Protein AF-A0A9E4J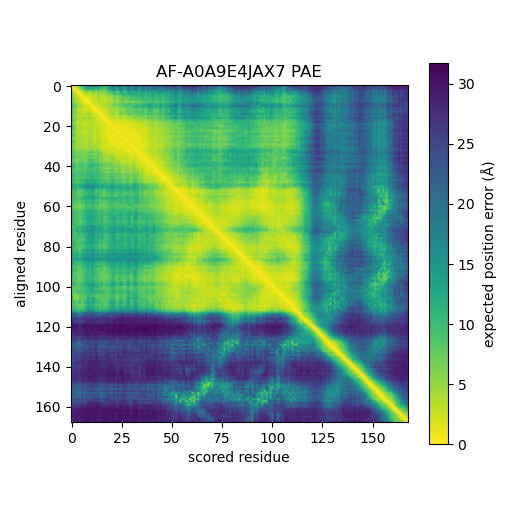AX7-F1 (afdb_monomer)

pLDDT: mean 70.61, std 24.01, range [28.23, 97.38]

Foldseek 3Di:
DPDDPDDVVVDDDPPDPDDDPVRVVVVVVCVVVVVDDDDPVPDDDDDDDDDDDPVPDFPDKDKADWDFDDPDDFWDWDWDKDWDDDPDDFDFPDKDKDKPDPQFFDDWDWDFDQVCVVVVDDDDRTGIITITTTGDDDDDDDDDDDGTDIMIMMMGTHGDDDDDDDDD

Sequence (168 aa):
MPPWFANPEHGKWANDARLSQEEIYTIVAWVEGGAKRGDRSQMPEPPVFTAGWQLGEPDYVIDLPAVTVPAEGLDVFRNPIVRIDLPERRWVRAVEFRPGDREVSHHQGAFMVDLAGLMATGGGDTSSLRAQSAPSTNRGTSMRSGCGPQASHRSSFRKARGAGLSRG

Structure (mmCIF, N/CA/C/O backbone):
data_AF-A0A9E4JAX7-F1
#
_entry.id   AF-A0A9E4JAX7-F1
#
loop_
_atom_site.group_PDB
_atom_site.id
_atom_site.type_symbol
_atom_site.label_atom_id
_atom_site.label_alt_id
_atom_site.label_comp_id
_atom_site.label_asym_id
_atom_site.label_entity_id
_atom_site.label_seq_id
_atom_site.pdbx_PDB_ins_code
_atom_site.Cartn_x
_atom_site.Cartn_y
_atom_site.Cartn_z
_atom_site.occupancy
_atom_site.B_iso_or_equiv
_atom_site.auth_seq_id
_atom_site.auth_comp_id
_atom_site.auth_asym_id
_atom_site.auth_atom_id
_atom_site.pdbx_PDB_model_num
ATOM 1 N N . MET A 1 1 ? -7.183 2.538 11.380 1.00 44.59 1 MET A N 1
ATOM 2 C CA . MET A 1 1 ? -7.284 3.876 10.770 1.00 44.59 1 MET A CA 1
ATOM 3 C C . MET A 1 1 ? -6.261 4.764 11.441 1.00 44.59 1 MET A C 1
ATOM 5 O O . MET A 1 1 ? -6.270 4.794 12.669 1.00 44.59 1 MET A O 1
ATOM 9 N N . PRO A 1 2 ? -5.365 5.420 10.689 1.00 48.38 2 PRO A N 1
ATOM 10 C CA . PRO A 1 2 ? -4.545 6.481 11.253 1.00 48.38 2 PRO A CA 1
ATOM 11 C C . PRO A 1 2 ? -5.468 7.547 11.864 1.00 48.38 2 PRO A C 1
ATOM 13 O O . PRO A 1 2 ? -6.553 7.770 11.316 1.00 48.38 2 PRO A O 1
ATOM 16 N N . PRO A 1 3 ? -5.089 8.183 12.979 1.00 62.81 3 PRO A N 1
ATOM 17 C CA . PRO A 1 3 ? -5.882 9.258 13.558 1.00 62.81 3 PRO A CA 1
ATOM 18 C C . PRO A 1 3 ? -6.088 10.376 12.530 1.00 62.81 3 PRO A C 1
ATOM 20 O O . PRO A 1 3 ? -5.150 10.766 11.833 1.00 62.81 3 PRO A O 1
ATOM 23 N N . TRP A 1 4 ? -7.308 10.898 12.432 1.00 74.75 4 TRP A N 1
ATOM 24 C CA . TRP A 1 4 ? -7.551 12.120 11.675 1.00 74.75 4 TRP A CA 1
ATOM 25 C C . TRP A 1 4 ? -7.001 13.307 12.472 1.00 74.75 4 TRP A C 1
ATOM 27 O O . TRP A 1 4 ? -7.349 13.486 13.634 1.00 74.75 4 TRP A O 1
ATOM 37 N N . PHE A 1 5 ? -6.113 14.098 11.867 1.00 78.12 5 PHE A N 1
ATOM 38 C CA . PHE A 1 5 ? -5.386 15.162 12.574 1.00 78.12 5 PHE A CA 1
ATOM 39 C C . PHE A 1 5 ? -6.185 16.460 12.776 1.00 78.12 5 PHE A C 1
ATOM 41 O O . PHE A 1 5 ? -5.684 17.384 13.413 1.00 78.12 5 PHE A O 1
ATOM 48 N N . ALA A 1 6 ? -7.396 16.576 12.225 1.00 83.88 6 ALA A N 1
ATOM 49 C CA . ALA A 1 6 ? -8.201 17.781 12.397 1.00 83.88 6 ALA A CA 1
ATOM 50 C C . ALA A 1 6 ? -8.822 17.820 13.803 1.00 83.88 6 ALA A C 1
ATOM 52 O O . ALA A 1 6 ? -9.691 17.010 14.128 1.00 83.88 6 ALA A O 1
ATOM 53 N N . ASN A 1 7 ? -8.376 18.766 14.636 1.00 82.56 7 ASN A N 1
ATOM 54 C CA . ASN A 1 7 ? -8.920 18.953 15.981 1.00 82.56 7 ASN A CA 1
ATOM 55 C C . ASN A 1 7 ? -10.174 19.843 15.937 1.00 82.56 7 ASN A C 1
ATOM 57 O O . ASN A 1 7 ? -10.030 21.033 15.664 1.00 82.56 7 ASN A O 1
ATOM 61 N N . PRO A 1 8 ? -11.369 19.347 16.300 1.00 81.62 8 PRO A N 1
ATOM 62 C CA . PRO A 1 8 ? -12.602 20.135 16.296 1.00 81.62 8 PRO A CA 1
ATOM 63 C C . PRO A 1 8 ? -12.625 21.386 17.164 1.00 81.62 8 PRO A C 1
ATOM 65 O O . PRO A 1 8 ? -13.428 22.279 16.905 1.00 81.62 8 PRO A O 1
ATOM 68 N N . GLU A 1 9 ? -11.737 21.494 18.145 1.00 87.00 9 GLU A N 1
ATOM 69 C CA . GLU A 1 9 ? -11.583 22.712 18.942 1.00 87.00 9 GLU A CA 1
ATOM 70 C C . GLU A 1 9 ? -11.022 23.892 18.127 1.00 87.00 9 GLU A C 1
ATOM 72 O O . GLU A 1 9 ? -11.059 25.034 18.581 1.00 87.00 9 GLU A O 1
ATOM 77 N N . HIS A 1 10 ? -10.501 23.641 16.921 1.00 89.12 10 HIS A N 1
ATOM 78 C CA . HIS A 1 10 ? -9.818 24.641 16.096 1.00 89.12 10 HIS A CA 1
ATOM 79 C C . HIS A 1 10 ? -10.514 24.943 14.760 1.00 89.12 10 HIS A C 1
ATOM 81 O O . HIS A 1 10 ? -9.966 25.693 13.952 1.00 89.12 10 HIS A O 1
ATOM 87 N N . GLY A 1 11 ? -11.708 24.396 14.494 1.00 87.12 11 GLY A N 1
ATOM 88 C CA . GLY A 1 11 ? -12.428 24.707 13.258 1.00 87.12 11 GLY A CA 1
ATOM 89 C C . GLY A 1 11 ? -13.549 23.744 12.876 1.00 87.12 11 GLY A C 1
ATOM 90 O O . GLY A 1 11 ? -13.939 22.855 13.628 1.00 87.12 11 GLY A O 1
ATOM 91 N N . LYS A 1 12 ? -14.078 23.950 11.668 1.00 88.06 12 LYS A N 1
ATOM 92 C CA . LYS A 1 12 ? -14.981 23.026 10.974 1.00 88.06 12 LYS A CA 1
ATOM 93 C C . LYS A 1 12 ? -14.406 22.760 9.589 1.00 88.06 12 LYS A C 1
ATOM 95 O O . LYS A 1 12 ? -14.006 23.702 8.907 1.00 88.06 12 LYS A O 1
ATOM 100 N N . TRP A 1 13 ? -14.377 21.499 9.176 1.00 89.31 13 TRP A N 1
ATOM 101 C CA . TRP A 1 13 ? -13.815 21.085 7.890 1.00 89.31 13 TRP A CA 1
ATOM 102 C C . TRP A 1 13 ? -14.928 20.648 6.948 1.00 89.31 13 TRP A C 1
ATOM 104 O O . TRP A 1 13 ? -15.903 20.036 7.371 1.00 89.31 13 TRP A O 1
ATOM 114 N N . ALA A 1 14 ? -14.772 20.945 5.658 1.00 87.38 14 ALA A N 1
ATOM 115 C CA . ALA A 1 14 ? -15.737 20.534 4.638 1.00 87.38 14 ALA A CA 1
ATOM 116 C C . ALA A 1 14 ? -15.816 19.001 4.478 1.00 87.38 14 ALA A C 1
ATOM 118 O O . ALA A 1 14 ? -16.839 18.479 4.053 1.00 87.38 14 ALA A O 1
ATOM 119 N N . ASN A 1 15 ? -14.744 18.286 4.826 1.00 85.44 15 ASN A N 1
ATOM 120 C CA . ASN A 1 15 ? -14.616 16.831 4.766 1.00 85.44 15 ASN A CA 1
ATOM 121 C C . ASN A 1 15 ? -14.462 16.222 6.168 1.00 85.44 15 ASN A C 1
ATOM 123 O O . ASN A 1 15 ? -13.577 15.398 6.399 1.00 85.44 15 ASN A O 1
ATOM 127 N N . ASP A 1 16 ? -15.286 16.681 7.110 1.00 86.38 16 ASP A N 1
ATOM 128 C CA . ASP A 1 16 ? -15.261 16.184 8.479 1.00 86.38 16 ASP A CA 1
ATOM 129 C C . ASP A 1 16 ? -15.609 14.692 8.535 1.00 86.38 16 ASP A C 1
ATOM 131 O O . ASP A 1 16 ? -16.734 14.300 8.242 1.00 86.38 16 ASP A O 1
ATOM 135 N N . ALA A 1 17 ? -14.620 13.859 8.864 1.00 84.81 17 ALA A N 1
ATOM 136 C CA . ALA A 1 17 ? -14.755 12.404 8.869 1.00 84.81 17 ALA A CA 1
ATOM 137 C C . ALA A 1 17 ? -15.131 11.842 10.251 1.00 84.81 17 ALA A C 1
ATOM 139 O O . ALA A 1 17 ? -15.040 10.631 10.468 1.00 84.81 17 ALA A O 1
ATOM 140 N N . ARG A 1 18 ? -15.492 12.701 11.215 1.00 85.12 18 ARG A N 1
ATOM 141 C CA . ARG A 1 18 ? -15.942 12.250 12.537 1.00 85.12 18 ARG A CA 1
ATOM 142 C C . ARG A 1 18 ? -17.329 11.646 12.457 1.00 85.12 18 ARG A C 1
ATOM 144 O O . ARG A 1 18 ? -18.184 12.095 11.705 1.00 85.12 18 ARG A O 1
ATOM 151 N N . LEU A 1 19 ? -17.540 10.675 13.331 1.00 88.50 19 LEU A N 1
ATOM 152 C CA . LEU A 1 19 ? -18.856 10.144 13.627 1.00 88.50 19 LEU A CA 1
ATOM 153 C C . LEU A 1 19 ? -19.533 11.030 14.677 1.00 88.50 19 LEU A C 1
ATOM 155 O O . LEU A 1 19 ? -18.895 11.462 15.642 1.00 88.50 19 LEU A O 1
ATOM 159 N N . SER A 1 20 ? -20.825 11.278 14.494 1.00 90.25 20 SER A N 1
ATOM 160 C CA . SER A 1 20 ? -21.717 11.775 15.540 1.00 90.25 20 SER A CA 1
ATOM 161 C C . SER A 1 20 ? -21.778 10.794 16.713 1.00 90.25 20 SER A C 1
ATOM 163 O O . SER A 1 20 ? -21.421 9.616 16.599 1.00 90.25 20 SER A O 1
ATOM 165 N N . GLN A 1 21 ? -22.243 11.268 17.867 1.00 91.81 21 GLN A N 1
ATOM 166 C CA . GLN A 1 21 ? -22.337 10.421 19.052 1.00 91.81 21 GLN A CA 1
ATOM 167 C C . GLN A 1 21 ? -23.323 9.259 18.835 1.00 91.81 21 GLN A C 1
ATOM 169 O O . GLN A 1 21 ? -23.092 8.146 19.309 1.00 91.81 21 GLN A O 1
ATOM 174 N N . GLU A 1 22 ? -24.381 9.496 18.065 1.00 96.75 22 GLU A N 1
ATOM 175 C CA . GLU A 1 22 ? -25.384 8.515 17.662 1.00 96.75 22 GLU A CA 1
ATOM 176 C C . GLU A 1 22 ? -24.790 7.422 16.760 1.00 96.75 22 GLU A C 1
ATOM 178 O O . GLU A 1 22 ? -25.048 6.231 16.961 1.00 96.75 22 GLU A O 1
ATOM 183 N N . GLU A 1 23 ? -23.948 7.795 15.793 1.00 95.69 23 GLU A N 1
ATOM 184 C CA . GLU A 1 23 ? -23.237 6.839 14.935 1.00 95.69 23 GLU A CA 1
ATOM 185 C C . GLU A 1 23 ? -22.234 6.004 15.738 1.00 95.69 23 GLU A C 1
ATOM 187 O O . GLU A 1 23 ? -22.157 4.787 15.555 1.00 95.69 23 GLU A O 1
ATOM 192 N N . ILE A 1 24 ? -21.512 6.626 16.679 1.00 95.25 24 ILE A N 1
ATOM 193 C CA . ILE A 1 24 ? -20.619 5.909 17.600 1.00 95.25 24 ILE A CA 1
ATOM 194 C C . ILE A 1 24 ? -21.414 4.876 18.401 1.00 95.25 24 ILE A C 1
ATOM 196 O O . ILE A 1 24 ? -21.032 3.706 18.425 1.00 95.25 24 ILE A O 1
ATOM 200 N N . TYR A 1 25 ? -22.535 5.270 19.013 1.00 97.38 25 TYR A N 1
ATOM 201 C CA . TYR A 1 25 ? -23.375 4.341 19.773 1.00 97.38 25 TYR A CA 1
ATOM 202 C C . TYR A 1 25 ? -23.933 3.212 18.911 1.00 97.38 25 TYR A C 1
ATOM 204 O O . TYR A 1 25 ? -23.990 2.071 19.366 1.00 97.38 25 TYR A O 1
ATOM 212 N N . THR A 1 26 ? -24.276 3.496 17.656 1.00 96.88 26 THR A N 1
ATOM 213 C CA . THR A 1 26 ? -24.730 2.476 16.704 1.00 96.88 26 THR A CA 1
ATOM 214 C C . THR A 1 26 ? -23.654 1.411 16.473 1.00 96.88 26 THR A C 1
ATOM 216 O O . THR A 1 26 ? -23.938 0.214 16.537 1.00 96.88 26 THR A O 1
ATOM 219 N N . ILE A 1 27 ? -22.402 1.826 16.256 1.00 96.19 27 ILE A N 1
ATOM 220 C CA . ILE A 1 27 ? -21.279 0.899 16.059 1.00 96.19 27 ILE A CA 1
ATOM 221 C C . ILE A 1 27 ? -20.970 0.133 17.349 1.00 96.19 27 ILE A C 1
ATOM 223 O O . ILE A 1 27 ? -20.760 -1.078 17.294 1.00 96.19 27 ILE A O 1
ATOM 227 N N . VAL A 1 28 ? -20.969 0.804 18.505 1.00 97.06 28 VAL A N 1
ATOM 228 C CA . VAL A 1 28 ? -20.731 0.164 19.811 1.00 97.06 28 VAL A CA 1
ATOM 229 C C . VAL A 1 28 ? -21.771 -0.921 20.075 1.00 97.06 28 VAL A C 1
ATOM 231 O O . VAL A 1 28 ? -21.397 -2.063 20.329 1.00 97.06 28 VAL A O 1
ATOM 234 N N . ALA A 1 29 ? -23.059 -0.612 19.913 1.00 97.12 29 ALA A N 1
ATOM 235 C CA . ALA A 1 29 ? -24.135 -1.581 20.095 1.00 97.12 29 ALA A CA 1
ATOM 236 C C . ALA A 1 29 ? -24.011 -2.775 19.131 1.00 97.12 29 ALA A C 1
ATOM 238 O O . ALA A 1 29 ? -24.275 -3.917 19.510 1.00 97.12 29 ALA A O 1
ATOM 239 N N . TRP A 1 30 ? -23.572 -2.541 17.889 1.00 96.69 30 TRP A N 1
ATOM 240 C CA . TRP A 1 30 ? -23.295 -3.620 16.938 1.00 96.69 30 TRP A CA 1
ATOM 241 C C . TRP A 1 30 ? -22.142 -4.526 17.400 1.00 96.69 30 TRP A C 1
ATOM 243 O O . TRP A 1 30 ? -22.265 -5.752 17.320 1.00 96.69 30 TRP A O 1
ATOM 253 N N . VAL A 1 31 ? -21.049 -3.949 17.915 1.00 97.06 31 VAL A N 1
ATOM 254 C CA . VAL A 1 31 ? -19.911 -4.706 18.464 1.00 97.06 31 VAL A CA 1
ATOM 255 C C . VAL A 1 31 ? -20.335 -5.512 19.692 1.00 97.06 31 VAL A C 1
ATOM 257 O O . VAL A 1 31 ? -20.109 -6.721 19.728 1.00 97.06 31 VAL A O 1
ATOM 260 N N . GLU A 1 32 ? -20.987 -4.876 20.667 1.00 96.81 32 GLU A N 1
ATOM 261 C CA . GLU A 1 32 ? -21.472 -5.520 21.897 1.00 96.81 32 GLU A CA 1
ATOM 262 C C . GLU A 1 32 ? -22.507 -6.615 21.605 1.00 96.81 32 GLU A C 1
ATOM 264 O O . GLU A 1 32 ? -22.531 -7.653 22.263 1.00 96.81 32 GLU A O 1
ATOM 269 N N . GLY A 1 33 ? -23.303 -6.440 20.547 1.00 96.19 33 GLY A N 1
ATOM 270 C CA . GLY A 1 33 ? -24.221 -7.448 20.019 1.00 96.19 33 GLY A CA 1
ATOM 271 C C . GLY A 1 33 ? -23.549 -8.631 19.307 1.00 96.19 33 GLY A C 1
ATOM 272 O O . GLY A 1 33 ? -24.254 -9.460 18.721 1.00 96.19 33 GLY A O 1
ATOM 273 N N . GLY A 1 34 ? -22.215 -8.715 19.327 1.00 96.62 34 GLY A N 1
ATOM 274 C CA . GLY A 1 34 ? -21.425 -9.800 18.745 1.00 96.62 34 GLY A CA 1
ATOM 275 C C . GLY A 1 34 ? -21.007 -9.574 17.292 1.00 96.62 34 GLY A C 1
ATOM 276 O O . GLY A 1 34 ? -20.726 -10.549 16.597 1.00 96.62 34 GLY A O 1
ATOM 277 N N . ALA A 1 35 ? -20.994 -8.323 16.816 1.00 96.44 35 ALA A N 1
ATOM 278 C CA . ALA A 1 35 ? -20.588 -7.953 15.457 1.00 96.44 35 ALA A CA 1
ATOM 279 C C . ALA A 1 35 ? -21.328 -8.757 14.368 1.00 96.44 35 ALA A C 1
ATOM 281 O O . ALA A 1 35 ? -20.730 -9.290 13.426 1.00 96.44 35 ALA A O 1
ATOM 282 N N . LYS A 1 36 ? -22.654 -8.890 14.521 1.00 93.44 36 LYS A N 1
ATOM 283 C CA . LYS A 1 36 ? -23.484 -9.716 13.634 1.00 93.44 36 LYS A CA 1
ATOM 284 C C . LYS A 1 36 ? -23.308 -9.286 12.181 1.00 93.44 36 LYS A C 1
ATOM 286 O O . LYS A 1 36 ? -23.412 -8.106 11.845 1.00 93.44 36 LYS A O 1
ATOM 291 N N . ARG A 1 37 ? -23.066 -10.267 11.314 1.00 91.50 37 ARG A N 1
ATOM 292 C CA . ARG A 1 37 ? -22.992 -10.051 9.867 1.00 91.50 37 ARG A CA 1
ATOM 293 C C . ARG A 1 37 ? -24.318 -9.469 9.362 1.00 91.50 37 ARG A C 1
ATOM 295 O O . ARG A 1 37 ? -25.379 -9.895 9.812 1.00 91.50 37 ARG A O 1
ATOM 302 N N . GLY A 1 38 ? -24.238 -8.529 8.421 1.00 91.31 38 GLY A N 1
ATOM 303 C CA . GLY A 1 38 ? -25.404 -8.020 7.695 1.00 91.31 38 GLY A CA 1
ATOM 304 C C . GLY A 1 38 ? -26.039 -9.066 6.770 1.00 91.31 38 GLY A C 1
ATOM 305 O O . GLY A 1 38 ? -25.617 -10.225 6.725 1.00 91.31 38 GLY A O 1
ATOM 306 N N . ASP A 1 39 ? -27.050 -8.648 6.011 1.00 93.56 39 ASP A N 1
ATOM 307 C CA . ASP A 1 39 ? -27.726 -9.526 5.057 1.00 93.56 39 ASP A CA 1
ATOM 308 C C . ASP A 1 39 ? -26.757 -10.026 3.972 1.00 93.56 39 ASP A C 1
ATOM 310 O O . ASP A 1 39 ? -26.116 -9.249 3.264 1.00 93.56 39 ASP A O 1
ATOM 314 N N . ARG A 1 40 ? -26.669 -11.352 3.828 1.00 91.00 40 ARG A N 1
ATOM 315 C CA . ARG A 1 40 ? -25.835 -12.000 2.811 1.00 91.00 40 ARG A CA 1
ATOM 316 C C . ARG A 1 40 ? -26.335 -11.727 1.394 1.00 91.00 40 ARG A C 1
ATOM 318 O O . ARG A 1 40 ? -25.515 -11.760 0.487 1.00 91.00 40 ARG A O 1
ATOM 325 N N . SER A 1 41 ? -27.629 -11.451 1.204 1.00 94.44 41 SER A N 1
ATOM 326 C CA . SER A 1 41 ? -28.195 -11.113 -0.110 1.00 94.44 41 SER A CA 1
ATOM 327 C C . SER A 1 41 ? -27.704 -9.759 -0.635 1.00 94.44 41 SER A C 1
ATOM 329 O O . SER A 1 41 ? -27.687 -9.532 -1.839 1.00 94.44 41 SER A O 1
ATOM 331 N N . GLN A 1 42 ? -27.278 -8.878 0.276 1.00 94.19 42 GLN A N 1
ATOM 332 C CA . GLN A 1 42 ? -26.733 -7.551 -0.021 1.00 94.19 42 GLN A CA 1
ATOM 333 C C . GLN A 1 42 ? -25.201 -7.553 -0.091 1.00 94.19 42 GLN A C 1
ATOM 335 O O . GLN A 1 42 ? -24.579 -6.501 -0.239 1.00 94.19 42 GLN A O 1
ATOM 340 N N . MET A 1 43 ? -24.569 -8.719 0.064 1.00 92.56 43 MET A N 1
ATOM 341 C CA . MET A 1 43 ? -23.121 -8.827 0.004 1.00 92.56 43 MET A CA 1
ATOM 342 C C . MET A 1 43 ? -22.674 -8.700 -1.458 1.00 92.56 43 MET A C 1
ATOM 344 O O . MET A 1 43 ? -23.161 -9.461 -2.294 1.00 92.56 43 MET A O 1
ATOM 348 N N . PRO A 1 44 ? -21.756 -7.774 -1.791 1.00 91.81 44 PRO A N 1
ATOM 349 C CA . PRO A 1 44 ? -21.204 -7.712 -3.134 1.00 91.81 44 PRO A CA 1
ATOM 350 C C . PRO A 1 44 ? -20.417 -8.989 -3.432 1.00 91.81 44 PRO A C 1
ATOM 352 O O . PRO A 1 44 ? -19.840 -9.606 -2.529 1.00 91.81 44 PRO A O 1
ATOM 355 N N . GLU A 1 45 ? -20.367 -9.358 -4.709 1.00 92.56 45 GLU A N 1
ATOM 356 C CA . GLU A 1 45 ? -19.523 -10.460 -5.155 1.00 92.56 45 GLU A CA 1
ATOM 357 C C . GLU A 1 45 ? -18.057 -10.194 -4.774 1.00 92.56 45 GLU A C 1
ATOM 359 O O . GLU A 1 45 ? -17.579 -9.058 -4.915 1.00 92.56 45 GLU A O 1
ATOM 364 N N . PRO A 1 46 ? -17.323 -11.210 -4.283 1.00 90.00 46 PRO A N 1
ATOM 365 C CA . PRO A 1 46 ? -15.908 -11.060 -3.991 1.00 90.00 46 PRO A CA 1
ATOM 366 C C . PRO A 1 46 ? -15.141 -10.567 -5.226 1.00 90.00 46 PRO A C 1
ATOM 368 O O . PRO A 1 46 ? -15.389 -11.044 -6.338 1.00 90.00 46 PRO A O 1
ATOM 371 N N . PRO A 1 47 ? -14.183 -9.640 -5.061 1.00 88.88 47 PRO A N 1
ATOM 372 C CA . PRO A 1 47 ? -13.389 -9.169 -6.182 1.00 88.88 47 PRO A CA 1
ATOM 373 C C . PRO A 1 47 ? -12.576 -10.324 -6.772 1.00 88.88 47 PRO A C 1
ATOM 375 O O . PRO A 1 47 ? -11.937 -11.094 -6.051 1.00 88.88 47 PRO A O 1
ATOM 378 N N . VAL A 1 48 ? -12.565 -10.419 -8.100 1.00 88.88 48 VAL A N 1
ATOM 379 C CA . VAL A 1 48 ? -11.699 -11.354 -8.821 1.00 88.88 48 VAL A CA 1
ATOM 380 C C . VAL A 1 48 ? -10.356 -10.677 -9.062 1.00 88.88 48 VAL A C 1
ATOM 382 O O . VAL A 1 48 ? -10.273 -9.659 -9.748 1.00 88.88 48 VAL A O 1
ATOM 385 N N . PHE A 1 49 ? -9.290 -11.244 -8.505 1.00 84.38 49 PHE A N 1
ATOM 386 C CA . PHE A 1 49 ? -7.937 -10.742 -8.717 1.00 84.38 49 PHE A CA 1
ATOM 387 C C . PHE A 1 49 ? -7.289 -11.434 -9.915 1.00 84.38 49 PHE A C 1
ATOM 389 O O . PHE A 1 49 ? -7.238 -12.661 -9.984 1.00 84.38 49 PHE A O 1
ATOM 396 N N . THR A 1 50 ? -6.735 -10.646 -10.837 1.00 85.06 50 THR A N 1
ATOM 397 C CA . THR A 1 50 ? -5.959 -11.173 -11.965 1.00 85.06 50 THR A CA 1
ATOM 398 C C . THR A 1 50 ? -4.718 -11.914 -11.470 1.00 85.06 50 THR A C 1
ATOM 400 O O . THR A 1 50 ? -3.937 -11.385 -10.673 1.00 85.06 50 THR A O 1
ATOM 403 N N . ALA A 1 51 ? -4.508 -13.127 -11.985 1.00 82.00 51 ALA A N 1
ATOM 404 C CA . ALA A 1 51 ? -3.231 -13.815 -11.873 1.00 82.00 51 ALA A CA 1
ATOM 405 C C . ALA A 1 51 ? -2.223 -13.164 -12.837 1.00 82.00 51 ALA A C 1
ATOM 407 O O . ALA A 1 51 ? -2.453 -13.119 -14.042 1.00 82.00 51 ALA A O 1
ATOM 408 N N . GLY A 1 52 ? -1.107 -12.652 -12.312 1.00 87.44 52 GLY A N 1
ATOM 409 C CA . GLY A 1 52 ? -0.095 -11.947 -13.108 1.00 87.44 52 GLY A CA 1
ATOM 410 C C . GLY A 1 52 ? -0.222 -10.426 -13.021 1.00 87.44 52 GLY A C 1
ATOM 411 O O . GLY A 1 52 ? -0.433 -9.900 -11.929 1.00 87.44 52 GLY A O 1
ATOM 412 N N . TRP A 1 53 ? -0.027 -9.740 -14.150 1.00 90.56 53 TRP A N 1
ATOM 413 C CA . TRP A 1 53 ? -0.050 -8.277 -14.246 1.00 90.56 53 TRP A CA 1
ATOM 414 C C . TRP A 1 53 ? -1.472 -7.759 -14.479 1.00 90.56 53 TRP A C 1
ATOM 416 O O . TRP A 1 53 ? -2.121 -8.135 -15.457 1.00 90.56 53 TRP A O 1
ATOM 426 N N . GLN A 1 54 ? -1.957 -6.884 -13.600 1.00 90.38 54 GLN A N 1
ATOM 427 C CA . GLN A 1 54 ? -3.303 -6.313 -13.682 1.00 90.38 54 GLN A CA 1
ATOM 428 C C . GLN A 1 54 ? -3.446 -5.317 -14.836 1.00 90.38 54 GLN A C 1
ATOM 430 O O . GLN A 1 54 ? -4.517 -5.217 -15.433 1.00 90.38 54 GLN A O 1
ATOM 435 N N . LEU A 1 55 ? -2.372 -4.606 -15.184 1.00 90.69 55 LEU A N 1
ATOM 436 C CA . LEU A 1 55 ? -2.365 -3.604 -16.255 1.00 90.69 55 LEU A CA 1
ATOM 437 C C . LEU A 1 55 ? -1.968 -4.177 -17.631 1.00 90.69 55 LEU A C 1
ATOM 439 O O . LEU A 1 5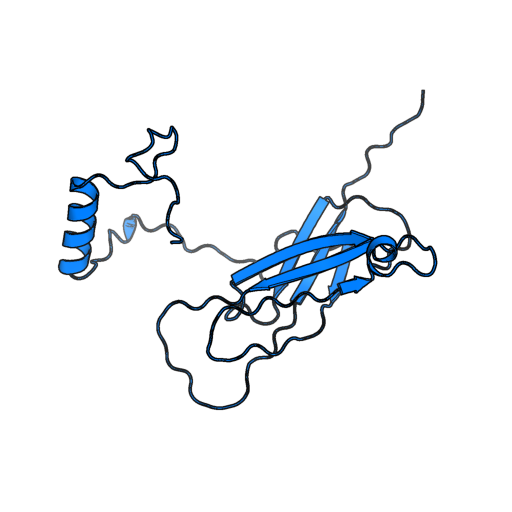5 ? -1.765 -3.418 -18.588 1.00 90.69 55 LEU A O 1
ATOM 443 N N . GLY A 1 56 ? -1.906 -5.510 -17.738 1.00 90.44 56 GLY A N 1
ATOM 444 C CA . GLY A 1 56 ? -1.404 -6.254 -18.893 1.00 90.44 56 GLY A CA 1
ATOM 445 C C . GLY A 1 56 ? 0.107 -6.487 -18.832 1.00 90.44 56 GLY A C 1
ATOM 446 O O . GLY A 1 56 ? 0.782 -6.023 -17.918 1.00 90.44 56 GLY A O 1
ATOM 447 N N . GLU A 1 57 ? 0.644 -7.219 -19.809 1.00 91.75 57 GLU A N 1
ATOM 448 C CA . GLU A 1 57 ? 2.085 -7.482 -19.884 1.00 91.75 57 GLU A CA 1
ATOM 449 C C . GLU A 1 57 ? 2.885 -6.164 -19.964 1.00 91.75 57 GLU A C 1
ATOM 451 O O . GLU A 1 57 ? 2.538 -5.284 -20.765 1.00 91.75 57 GLU A O 1
ATOM 456 N N . PRO A 1 58 ? 3.914 -5.986 -19.117 1.00 92.06 58 PRO A N 1
ATOM 457 C CA . PRO A 1 58 ? 4.715 -4.776 -19.108 1.00 92.06 58 PRO A CA 1
ATOM 458 C C . PRO A 1 58 ? 5.795 -4.780 -20.186 1.00 92.06 58 PRO A C 1
ATOM 460 O O . PRO A 1 58 ? 6.358 -5.815 -20.526 1.00 92.06 58 PRO A O 1
ATOM 463 N N . ASP A 1 59 ? 6.161 -3.582 -20.635 1.00 88.50 59 ASP A N 1
ATOM 464 C CA . ASP A 1 59 ? 7.237 -3.393 -21.612 1.00 88.50 59 ASP A CA 1
ATOM 465 C C . ASP A 1 59 ? 8.632 -3.475 -20.957 1.00 88.50 59 ASP A C 1
ATOM 467 O O . ASP A 1 59 ? 9.639 -3.668 -21.637 1.00 88.50 59 ASP A O 1
ATOM 471 N N . TYR A 1 60 ? 8.703 -3.270 -19.637 1.00 89.06 60 TYR A N 1
ATOM 472 C CA . TYR A 1 60 ? 9.942 -3.271 -18.862 1.00 89.06 60 TYR A CA 1
ATOM 473 C C . TYR A 1 60 ? 9.677 -3.722 -17.423 1.00 89.06 60 TYR A C 1
ATOM 475 O O . TYR A 1 60 ? 8.746 -3.230 -16.774 1.00 89.06 60 TYR A O 1
ATOM 483 N N . VAL A 1 61 ? 10.504 -4.639 -16.918 1.00 91.06 61 VAL A N 1
ATOM 484 C CA . VAL A 1 61 ? 10.413 -5.190 -15.560 1.00 91.06 61 VAL A CA 1
ATOM 485 C C . VAL A 1 61 ? 11.716 -4.927 -14.824 1.00 91.06 61 VAL A C 1
ATOM 487 O O . VAL A 1 61 ? 12.793 -5.222 -15.331 1.00 91.06 61 VAL A O 1
ATOM 490 N N . ILE A 1 62 ? 11.595 -4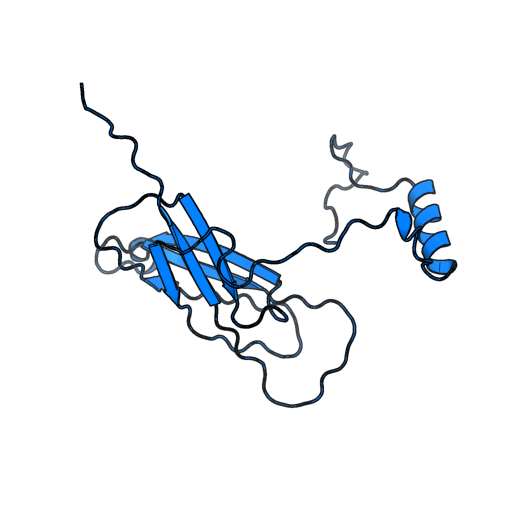.399 -13.611 1.00 89.00 62 ILE A N 1
ATOM 491 C CA . ILE A 1 62 ? 12.702 -4.169 -12.693 1.00 89.00 62 ILE A CA 1
ATOM 492 C C . ILE A 1 62 ? 12.586 -5.158 -11.544 1.00 89.00 62 ILE A C 1
ATOM 494 O O . ILE A 1 62 ? 11.579 -5.178 -10.831 1.00 89.00 62 ILE A O 1
ATOM 498 N N . ASP A 1 63 ? 13.634 -5.952 -11.359 1.00 88.12 63 ASP A N 1
ATOM 499 C CA . ASP A 1 63 ? 13.798 -6.830 -10.209 1.00 88.12 63 ASP A CA 1
ATOM 500 C C . ASP A 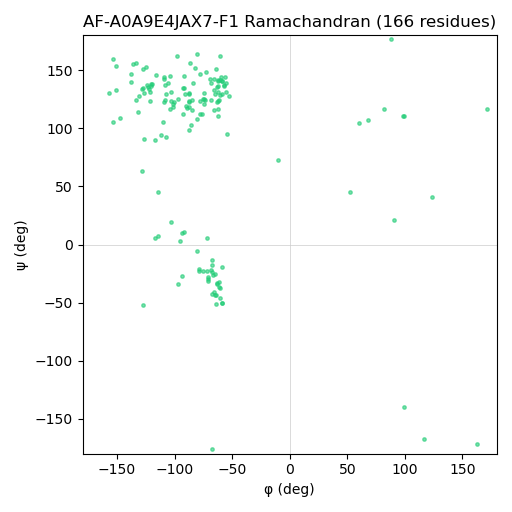1 63 ? 14.475 -6.072 -9.064 1.00 88.12 63 ASP A C 1
ATOM 502 O O . ASP A 1 63 ? 15.563 -5.516 -9.223 1.00 88.12 63 ASP A O 1
ATOM 506 N N . LEU A 1 64 ? 13.819 -6.031 -7.902 1.00 85.94 64 LEU A N 1
ATOM 507 C CA . LEU A 1 64 ? 14.396 -5.457 -6.691 1.00 85.94 64 LEU A CA 1
ATOM 508 C C . LEU A 1 64 ? 15.103 -6.544 -5.874 1.00 85.94 64 LEU A C 1
ATOM 510 O O . LEU A 1 64 ? 14.623 -7.683 -5.823 1.00 85.94 64 LEU A O 1
ATOM 514 N N . PRO A 1 65 ? 16.217 -6.206 -5.197 1.00 84.81 65 PRO A N 1
ATOM 515 C CA . PRO A 1 65 ? 16.891 -7.149 -4.318 1.00 84.81 65 PRO A CA 1
ATOM 516 C C . PRO A 1 65 ? 15.944 -7.614 -3.208 1.00 84.81 65 PRO 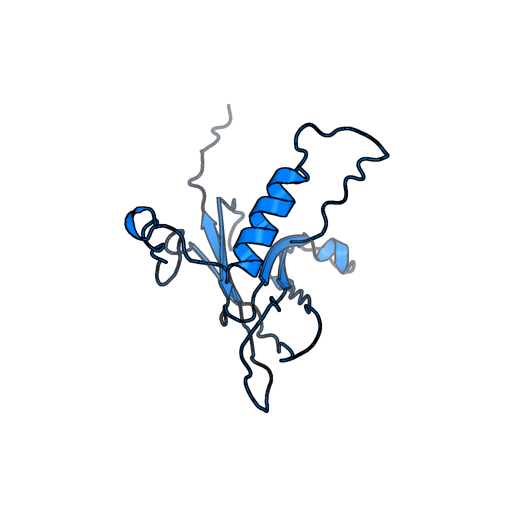A C 1
ATOM 518 O O . PRO A 1 65 ? 15.127 -6.839 -2.701 1.00 84.81 65 PRO A O 1
ATOM 521 N N . ALA A 1 66 ? 16.068 -8.884 -2.826 1.00 85.88 66 ALA A N 1
ATOM 522 C CA . ALA A 1 66 ? 15.317 -9.430 -1.707 1.00 85.88 66 ALA A CA 1
ATOM 523 C C . ALA A 1 66 ? 15.690 -8.703 -0.411 1.00 85.88 66 ALA A C 1
ATOM 525 O O . ALA A 1 66 ? 16.854 -8.380 -0.165 1.00 85.88 66 ALA A O 1
ATOM 526 N N . VAL A 1 67 ? 14.689 -8.469 0.430 1.00 83.44 67 VAL A N 1
ATOM 527 C CA . VAL A 1 67 ? 14.871 -7.902 1.760 1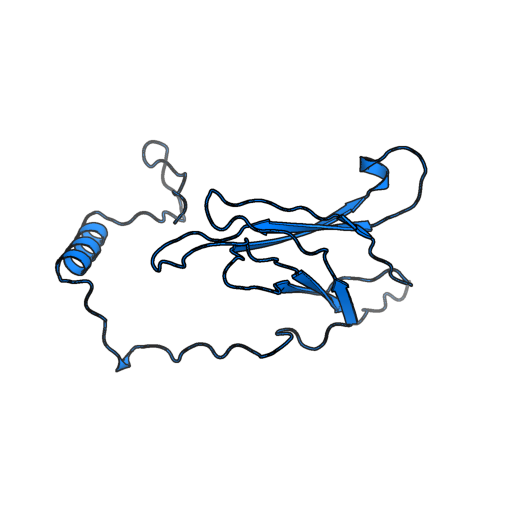.00 83.44 67 VAL A CA 1
ATOM 528 C C . VAL A 1 67 ? 14.343 -8.873 2.801 1.00 83.44 67 VAL A C 1
ATOM 530 O O . VAL A 1 67 ? 13.265 -9.445 2.649 1.00 83.44 67 VAL A O 1
ATOM 533 N N . THR A 1 68 ? 15.102 -9.055 3.877 1.00 83.81 68 THR A N 1
ATOM 534 C CA . THR A 1 68 ? 14.631 -9.814 5.036 1.00 83.81 68 THR A CA 1
ATOM 535 C C . THR A 1 68 ? 13.692 -8.941 5.853 1.00 83.81 68 THR A C 1
ATOM 537 O O . THR A 1 68 ? 14.074 -7.845 6.292 1.00 83.81 68 THR A O 1
ATOM 540 N N . VAL A 1 69 ? 12.475 -9.435 6.064 1.00 84.25 69 VAL A N 1
ATOM 541 C CA . VAL A 1 69 ? 11.469 -8.794 6.909 1.00 84.25 69 VAL A CA 1
ATOM 542 C C . VAL A 1 69 ? 11.464 -9.500 8.269 1.00 84.25 69 VAL A C 1
ATOM 544 O O . VAL A 1 69 ? 11.307 -10.722 8.317 1.00 84.25 69 VAL A O 1
ATOM 547 N N . PRO A 1 70 ? 11.690 -8.781 9.385 1.00 82.50 70 PRO A N 1
ATOM 548 C CA . PRO A 1 70 ? 11.518 -9.354 10.716 1.00 82.50 70 PRO A CA 1
ATOM 549 C C . PRO A 1 70 ? 10.083 -9.858 10.911 1.00 82.50 70 PRO A C 1
ATOM 551 O O . PRO A 1 70 ? 9.140 -9.200 10.483 1.00 82.50 70 PRO A O 1
ATOM 554 N N . ALA A 1 71 ? 9.916 -11.004 11.574 1.00 84.50 71 ALA A N 1
ATOM 555 C CA . ALA A 1 71 ? 8.589 -11.567 11.854 1.00 84.50 71 ALA A CA 1
ATOM 556 C C . ALA A 1 71 ? 7.779 -10.727 12.860 1.00 84.50 71 ALA A C 1
ATOM 558 O O . ALA A 1 71 ? 6.555 -10.809 12.903 1.00 84.50 71 ALA A O 1
ATOM 559 N N . GLU A 1 72 ? 8.469 -9.925 13.670 1.00 82.19 72 GLU A N 1
ATOM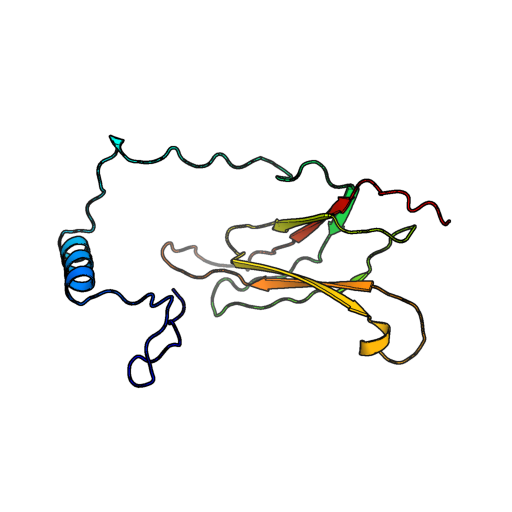 560 C CA . GLU A 1 72 ? 7.896 -9.099 14.726 1.00 82.19 72 GLU A CA 1
ATOM 561 C C . GLU A 1 72 ? 8.533 -7.706 14.704 1.00 82.19 72 GLU A C 1
ATOM 563 O O . GLU A 1 72 ? 9.674 -7.536 14.265 1.00 82.19 72 GLU A O 1
ATOM 568 N N . GLY A 1 73 ? 7.808 -6.715 15.222 1.00 81.81 73 GLY A N 1
ATOM 569 C CA . GLY A 1 73 ? 8.270 -5.335 15.338 1.00 81.81 73 GLY A CA 1
ATOM 570 C C . GLY A 1 73 ? 7.443 -4.350 14.517 1.00 81.81 73 GLY A C 1
ATOM 571 O O . GLY A 1 73 ? 6.342 -4.655 14.064 1.00 81.81 73 GLY A O 1
ATOM 572 N N . LEU A 1 74 ? 7.976 -3.137 14.384 1.00 81.31 74 LEU A N 1
ATOM 573 C CA . LEU A 1 74 ? 7.364 -2.056 13.614 1.00 81.31 74 LEU A CA 1
ATOM 574 C C . LEU A 1 74 ? 7.649 -2.207 12.115 1.00 81.31 74 LEU A C 1
ATOM 576 O O . LEU A 1 74 ? 8.589 -2.897 11.716 1.00 81.31 74 LEU A O 1
ATOM 580 N N . ASP A 1 75 ? 6.880 -1.487 11.299 1.00 79.50 75 ASP A N 1
ATOM 581 C CA . ASP A 1 75 ? 7.093 -1.392 9.857 1.00 79.50 75 ASP A CA 1
ATOM 582 C C . ASP A 1 75 ? 8.542 -0.986 9.536 1.00 79.50 75 ASP A C 1
ATOM 584 O O . ASP A 1 75 ? 9.065 0.023 10.019 1.00 79.50 75 ASP A O 1
ATOM 588 N N . VAL A 1 76 ? 9.191 -1.766 8.670 1.00 79.69 76 VAL A N 1
ATOM 589 C CA . VAL A 1 76 ? 10.553 -1.496 8.202 1.00 79.69 76 VAL A CA 1
ATOM 590 C C . VAL A 1 76 ? 10.503 -0.948 6.783 1.00 79.69 76 VAL A C 1
ATOM 592 O O . VAL A 1 76 ? 10.141 -1.659 5.850 1.00 79.69 76 VAL A O 1
ATOM 595 N N . PHE A 1 77 ? 10.949 0.294 6.603 1.00 80.31 77 PHE A N 1
ATOM 596 C CA . PHE A 1 77 ? 11.029 0.930 5.288 1.00 80.31 77 PHE A CA 1
ATOM 597 C C . PHE A 1 77 ? 12.348 0.585 4.599 1.00 80.31 77 PHE A C 1
ATOM 599 O O . PHE A 1 77 ? 13.403 1.149 4.902 1.00 80.31 77 PHE A O 1
ATOM 606 N N . ARG A 1 78 ? 12.293 -0.336 3.637 1.00 81.50 78 ARG A N 1
ATOM 607 C CA . ARG A 1 78 ? 13.434 -0.646 2.766 1.00 81.50 78 ARG A CA 1
ATOM 608 C C . ARG A 1 78 ? 13.368 0.203 1.501 1.00 81.50 78 ARG A C 1
ATOM 610 O O . ARG A 1 78 ? 12.303 0.345 0.913 1.00 81.50 78 ARG A O 1
ATOM 617 N N . ASN A 1 79 ? 14.515 0.775 1.127 1.00 82.06 79 ASN A N 1
ATOM 618 C CA . ASN A 1 79 ? 14.655 1.750 0.043 1.00 82.06 79 ASN A CA 1
ATOM 619 C C . ASN A 1 79 ? 15.759 1.341 -0.943 1.00 82.06 79 ASN A C 1
ATOM 621 O O . ASN A 1 79 ? 16.774 2.036 -1.021 1.00 82.06 79 ASN A O 1
ATOM 625 N N . PRO A 1 80 ? 15.632 0.205 -1.652 1.00 81.38 80 PRO A N 1
ATOM 626 C CA . PRO A 1 80 ? 16.619 -0.152 -2.657 1.00 81.38 80 PRO A CA 1
ATOM 627 C C . PRO A 1 80 ? 16.639 0.914 -3.756 1.00 81.38 80 PRO A C 1
ATOM 629 O O . PRO A 1 80 ? 15.589 1.375 -4.212 1.00 81.38 80 PRO A O 1
ATOM 632 N N . ILE A 1 81 ? 17.848 1.292 -4.161 1.00 82.44 81 ILE A N 1
ATOM 633 C CA . ILE A 1 81 ? 18.096 2.139 -5.323 1.00 82.44 81 ILE A CA 1
ATOM 634 C C . ILE A 1 81 ? 18.539 1.210 -6.443 1.00 82.44 81 ILE A C 1
ATOM 636 O O . ILE A 1 81 ? 19.528 0.491 -6.306 1.00 82.44 81 ILE A O 1
ATOM 640 N N . VAL A 1 82 ? 17.797 1.223 -7.543 1.00 82.44 82 VAL A N 1
ATOM 641 C CA . VAL A 1 82 ? 18.102 0.424 -8.731 1.00 82.44 82 VAL A CA 1
ATOM 642 C C . VAL A 1 82 ? 18.303 1.333 -9.930 1.00 82.44 82 VAL A C 1
ATOM 644 O O . VAL A 1 82 ? 17.577 2.316 -10.118 1.00 82.44 82 VAL A O 1
ATOM 647 N N . ARG A 1 83 ? 19.317 1.010 -10.734 1.00 81.81 83 ARG A N 1
ATOM 648 C CA . ARG A 1 83 ? 19.564 1.691 -12.002 1.00 81.81 83 ARG A CA 1
ATOM 649 C C . ARG A 1 83 ? 18.527 1.226 -13.014 1.00 81.81 83 ARG A C 1
ATOM 651 O O . ARG A 1 83 ? 18.336 0.028 -13.199 1.00 81.81 83 ARG A O 1
ATOM 658 N N . ILE A 1 84 ? 17.891 2.183 -13.676 1.00 80.19 84 ILE A N 1
ATOM 659 C CA . ILE A 1 84 ? 17.043 1.917 -14.831 1.00 80.19 84 ILE A CA 1
ATOM 660 C C . ILE A 1 84 ? 17.931 1.997 -16.070 1.00 80.19 84 ILE A C 1
ATOM 662 O O . ILE A 1 84 ? 18.522 3.043 -16.334 1.00 80.19 84 ILE A O 1
ATOM 666 N N . ASP A 1 85 ? 18.031 0.900 -16.815 1.00 81.38 85 ASP A N 1
ATOM 667 C CA . ASP A 1 85 ? 18.782 0.853 -18.069 1.00 81.38 85 ASP A CA 1
ATOM 668 C C . ASP A 1 85 ? 17.807 0.795 -19.246 1.00 81.38 85 ASP A C 1
ATOM 670 O O . ASP A 1 85 ? 17.292 -0.267 -19.608 1.00 81.38 85 ASP A O 1
ATOM 674 N N . LEU A 1 86 ? 17.471 1.975 -19.773 1.00 83.00 86 LEU A N 1
ATOM 675 C CA . LEU A 1 86 ? 16.588 2.126 -20.924 1.00 83.00 86 LEU A CA 1
ATOM 676 C C . LEU A 1 86 ? 17.419 2.535 -22.145 1.00 83.00 86 LEU A C 1
ATOM 678 O O . LEU A 1 86 ? 18.135 3.534 -22.071 1.00 83.00 86 LEU A O 1
ATOM 682 N N . PRO A 1 87 ? 17.269 1.849 -23.295 1.00 80.19 87 PRO A N 1
ATOM 683 C CA . PRO A 1 87 ? 18.043 2.157 -24.499 1.00 80.19 87 PRO A CA 1
ATOM 684 C C . PRO A 1 87 ? 17.691 3.522 -25.108 1.00 80.19 87 PRO A C 1
ATOM 686 O O . PRO A 1 87 ? 18.441 4.059 -25.915 1.00 80.19 87 PRO A O 1
ATOM 689 N N . GLU A 1 88 ? 16.540 4.092 -24.744 1.00 83.06 88 GLU A N 1
ATOM 690 C CA . GLU A 1 88 ? 16.104 5.413 -25.183 1.00 83.06 88 GLU A CA 1
ATOM 691 C C . GLU A 1 88 ? 15.154 6.050 -24.159 1.00 83.06 88 GLU A C 1
ATOM 693 O O . GLU A 1 88 ? 14.540 5.360 -23.341 1.00 83.06 88 GLU A O 1
ATOM 698 N N . ARG A 1 89 ? 15.004 7.379 -24.209 1.00 85.06 89 ARG A N 1
ATOM 699 C CA . ARG A 1 89 ? 14.121 8.131 -23.305 1.00 85.06 89 ARG A CA 1
ATOM 700 C C . ARG A 1 89 ? 12.654 7.772 -23.552 1.00 85.06 89 ARG A C 1
ATOM 702 O O . ARG A 1 89 ? 12.184 7.784 -24.689 1.00 85.06 89 ARG A O 1
ATOM 709 N N . ARG A 1 90 ? 11.904 7.506 -22.479 1.00 81.25 90 ARG A N 1
ATOM 710 C CA . ARG A 1 90 ? 10.492 7.092 -22.542 1.00 81.25 90 ARG A CA 1
ATOM 711 C C . ARG A 1 90 ? 9.614 7.864 -21.563 1.00 81.25 90 ARG A C 1
ATOM 713 O O . ARG A 1 90 ? 10.080 8.319 -20.526 1.00 81.25 90 ARG A O 1
ATOM 720 N N . TRP A 1 91 ? 8.322 7.921 -21.882 1.00 87.75 91 TRP A N 1
ATOM 721 C CA . TRP A 1 91 ? 7.266 8.329 -20.957 1.00 87.75 91 TRP A CA 1
ATOM 722 C C . TRP A 1 91 ? 6.668 7.112 -20.252 1.00 87.75 91 TRP A C 1
ATOM 724 O O . TRP A 1 91 ? 6.330 6.116 -20.901 1.00 87.75 91 TRP A O 1
ATOM 734 N N . VAL A 1 92 ? 6.488 7.227 -18.938 1.00 87.62 92 VAL A N 1
ATOM 735 C CA . VAL A 1 92 ? 5.791 6.236 -18.115 1.00 87.62 92 VAL A CA 1
ATOM 736 C C . VAL A 1 92 ? 4.291 6.506 -18.170 1.00 87.62 92 VAL A C 1
ATOM 738 O O . VAL A 1 92 ? 3.845 7.602 -17.843 1.00 87.62 92 VAL A O 1
ATOM 741 N N . ARG A 1 93 ? 3.502 5.506 -18.569 1.00 88.81 93 ARG A N 1
ATOM 742 C CA . ARG A 1 93 ? 2.032 5.564 -18.535 1.00 88.81 93 ARG A CA 1
ATOM 743 C C . ARG A 1 93 ? 1.453 4.912 -17.289 1.00 88.81 93 ARG A C 1
ATOM 745 O O . ARG A 1 93 ? 0.404 5.331 -16.816 1.00 88.81 93 ARG A O 1
ATOM 752 N N . ALA A 1 94 ? 2.095 3.856 -16.812 1.00 90.94 94 ALA A N 1
ATOM 753 C CA . ALA A 1 94 ? 1.659 3.132 -15.634 1.00 90.94 94 ALA A CA 1
ATOM 754 C C . ALA A 1 94 ? 2.848 2.492 -14.932 1.00 90.94 94 ALA A C 1
ATOM 756 O O . ALA A 1 94 ? 3.840 2.166 -15.588 1.00 90.94 94 ALA A O 1
ATOM 757 N N . VAL A 1 95 ? 2.696 2.297 -13.625 1.00 91.25 95 VAL A N 1
ATOM 758 C CA . VAL A 1 95 ? 3.601 1.522 -12.783 1.00 91.25 95 VAL A CA 1
ATOM 759 C C . VAL A 1 95 ? 2.770 0.483 -12.051 1.00 91.25 95 VAL A C 1
ATOM 761 O O . VAL A 1 95 ? 1.755 0.833 -11.450 1.00 91.25 95 VAL A O 1
ATOM 764 N N . GLU A 1 96 ? 3.194 -0.773 -12.092 1.00 92.12 96 GLU A N 1
ATOM 765 C CA . GLU A 1 96 ? 2.599 -1.839 -11.292 1.00 92.12 96 GLU A CA 1
ATOM 766 C C . GLU A 1 96 ? 3.678 -2.495 -10.438 1.00 92.12 96 GLU A C 1
ATOM 768 O O . GLU A 1 96 ? 4.779 -2.784 -10.904 1.00 92.12 96 GLU A O 1
ATOM 773 N N . PHE A 1 97 ? 3.362 -2.737 -9.172 1.00 90.94 97 PHE A N 1
ATOM 774 C CA . PHE A 1 97 ? 4.236 -3.466 -8.274 1.00 90.94 97 PHE A CA 1
ATOM 775 C C . PHE A 1 97 ? 3.691 -4.866 -8.031 1.00 90.94 97 PHE A C 1
ATOM 777 O O . PHE A 1 97 ? 2.499 -5.075 -7.807 1.00 90.94 97 PHE A O 1
ATOM 784 N N . ARG A 1 98 ? 4.600 -5.832 -8.018 1.00 89.75 98 ARG A N 1
ATOM 785 C CA . ARG A 1 98 ? 4.320 -7.232 -7.758 1.00 89.75 98 ARG A CA 1
ATOM 786 C C . ARG A 1 98 ? 5.236 -7.716 -6.631 1.00 89.75 98 ARG A C 1
ATOM 788 O O . ARG A 1 98 ? 6.361 -8.138 -6.908 1.00 89.75 98 ARG A O 1
ATOM 795 N N . PRO A 1 99 ? 4.792 -7.620 -5.366 1.00 87.25 99 PRO A N 1
ATOM 796 C CA . PRO A 1 99 ? 5.517 -8.207 -4.244 1.00 87.25 99 PRO A CA 1
ATOM 797 C C . PRO A 1 99 ? 5.628 -9.724 -4.419 1.00 87.25 99 PRO A C 1
ATOM 799 O O . PRO A 1 99 ? 4.691 -10.374 -4.887 1.00 87.25 99 PRO A O 1
ATOM 802 N N . GLY A 1 100 ? 6.777 -10.272 -4.038 1.00 85.19 100 GLY A N 1
ATOM 803 C CA . GLY A 1 100 ? 7.037 -11.707 -3.969 1.00 85.19 100 GLY A CA 1
ATOM 804 C C . GLY A 1 100 ? 6.280 -12.370 -2.822 1.00 85.19 100 GLY A C 1
ATOM 805 O O . GLY A 1 100 ? 5.856 -13.510 -2.966 1.00 85.19 100 GLY A O 1
ATOM 806 N N . ASP A 1 101 ? 6.036 -11.625 -1.743 1.00 85.62 101 ASP A N 1
ATOM 807 C CA . ASP A 1 101 ? 5.170 -12.020 -0.636 1.00 85.62 101 ASP A CA 1
ATOM 808 C C . ASP A 1 101 ? 4.212 -10.862 -0.304 1.00 85.62 101 ASP A C 1
ATOM 810 O O . ASP A 1 101 ? 4.634 -9.766 0.077 1.00 85.62 101 ASP A O 1
ATOM 814 N N . ARG A 1 102 ? 2.912 -11.086 -0.532 1.00 83.31 102 ARG A N 1
ATOM 815 C CA . ARG A 1 102 ? 1.853 -10.090 -0.306 1.00 83.31 102 ARG A CA 1
ATOM 816 C C . ARG A 1 102 ? 1.466 -9.972 1.165 1.00 83.31 102 ARG A C 1
ATOM 818 O O . ARG A 1 102 ? 0.939 -8.930 1.536 1.00 83.31 102 ARG A O 1
ATOM 825 N N . GLU A 1 103 ? 1.716 -10.995 1.980 1.00 84.69 103 GLU A N 1
ATOM 826 C CA . GLU A 1 103 ? 1.312 -11.012 3.391 1.00 84.69 103 GLU A CA 1
ATOM 827 C C . GLU A 1 103 ? 2.144 -10.030 4.221 1.00 84.69 103 GLU A C 1
ATOM 829 O O . GLU A 1 103 ? 1.659 -9.451 5.189 1.00 84.69 103 GLU A O 1
ATOM 834 N N . VAL A 1 104 ? 3.379 -9.773 3.784 1.00 85.62 104 VAL A N 1
ATOM 835 C CA . VAL A 1 104 ? 4.324 -8.862 4.443 1.00 85.62 104 VAL A CA 1
ATOM 836 C C . VAL A 1 104 ? 4.454 -7.511 3.734 1.00 85.62 104 VAL A C 1
ATOM 838 O O . VAL A 1 104 ? 5.441 -6.805 3.926 1.00 85.62 104 VAL A O 1
ATOM 841 N N . SER A 1 105 ? 3.489 -7.124 2.896 1.00 84.38 105 SER A N 1
ATOM 842 C CA . SER A 1 105 ? 3.497 -5.838 2.188 1.00 84.38 105 SER A CA 1
ATOM 843 C C . SER A 1 105 ? 2.283 -4.975 2.556 1.00 84.38 105 SER A C 1
ATOM 845 O O . SER A 1 105 ? 1.164 -5.458 2.654 1.00 84.38 105 SER A O 1
ATOM 847 N N . HIS A 1 106 ? 2.505 -3.680 2.753 1.00 82.94 106 HIS A N 1
ATOM 848 C CA . HIS A 1 106 ? 1.570 -2.668 3.273 1.00 82.94 106 HIS A CA 1
ATOM 849 C C . HIS A 1 106 ? 1.488 -1.472 2.348 1.00 82.94 106 HIS A C 1
ATOM 851 O O . HIS A 1 106 ? 0.404 -1.104 1.910 1.00 82.94 106 HIS A O 1
ATOM 857 N N . HIS A 1 107 ? 2.635 -0.898 1.996 1.00 85.81 107 HIS A N 1
ATOM 858 C CA . HIS A 1 107 ? 2.723 0.204 1.045 1.00 85.81 107 HIS A CA 1
ATOM 859 C C . HIS A 1 107 ? 3.897 -0.007 0.117 1.00 85.81 107 HIS A C 1
ATOM 861 O O . HIS A 1 107 ? 4.896 -0.560 0.549 1.00 85.81 107 HIS A O 1
ATOM 867 N N . GLN A 1 108 ? 3.758 0.429 -1.133 1.00 82.81 108 GLN A N 1
ATOM 868 C CA . GLN A 1 108 ? 4.781 0.389 -2.173 1.00 82.81 108 GLN A CA 1
ATOM 869 C C . GLN A 1 108 ? 4.809 1.760 -2.854 1.00 82.81 108 GLN A C 1
ATOM 871 O O . GLN A 1 108 ? 3.778 2.247 -3.312 1.00 82.81 108 GLN A O 1
ATOM 876 N N . GLY A 1 109 ? 5.968 2.410 -2.886 1.00 83.81 109 GLY A N 1
ATOM 877 C CA . GLY A 1 109 ? 6.172 3.682 -3.589 1.00 83.81 109 GLY A CA 1
ATOM 878 C C . GLY A 1 109 ? 7.326 3.577 -4.569 1.00 83.81 109 GLY A C 1
ATOM 879 O O . GLY A 1 109 ? 8.206 2.769 -4.335 1.00 83.81 109 GLY A O 1
ATOM 880 N N . ALA A 1 110 ? 7.331 4.361 -5.645 1.00 84.62 110 ALA A N 1
ATOM 881 C CA . ALA A 1 110 ? 8.419 4.439 -6.620 1.00 84.62 110 ALA A CA 1
ATOM 882 C C . ALA A 1 110 ? 8.759 5.911 -6.857 1.00 84.62 110 ALA A C 1
ATOM 884 O O . ALA A 1 110 ? 7.867 6.695 -7.171 1.00 84.62 110 ALA A O 1
ATOM 885 N N . PHE A 1 111 ? 10.031 6.287 -6.737 1.00 82.38 111 PHE A N 1
ATOM 886 C CA . PHE A 1 111 ? 10.480 7.663 -6.976 1.00 82.38 111 PHE A CA 1
ATOM 887 C C . PHE A 1 111 ? 11.639 7.662 -7.956 1.00 82.38 111 PHE A C 1
ATOM 889 O O . PHE A 1 111 ? 12.571 6.893 -7.763 1.00 82.38 111 PHE A O 1
ATOM 896 N N . MET A 1 112 ? 11.613 8.533 -8.964 1.00 79.75 112 MET A N 1
ATOM 897 C CA . MET A 1 112 ? 12.821 8.821 -9.734 1.00 79.75 112 MET A CA 1
ATOM 898 C C . MET A 1 112 ? 13.726 9.718 -8.894 1.00 79.75 112 MET A C 1
ATOM 900 O O . MET A 1 112 ? 13.293 10.775 -8.437 1.00 79.75 112 MET A O 1
ATOM 904 N N . VAL A 1 113 ? 14.966 9.299 -8.690 1.00 72.25 113 VAL A N 1
ATOM 905 C CA . VAL A 1 113 ? 16.004 10.101 -8.052 1.00 72.25 113 VAL A CA 1
ATOM 906 C C . VAL A 1 113 ? 17.184 10.222 -9.009 1.00 72.25 113 VAL A C 1
ATOM 908 O O . VAL A 1 113 ? 17.589 9.242 -9.640 1.00 72.25 113 VAL A O 1
ATOM 911 N N . ASP A 1 114 ? 17.693 11.442 -9.155 1.00 69.38 114 ASP A N 1
ATOM 912 C CA . ASP A 1 114 ? 18.946 11.697 -9.857 1.00 69.38 114 ASP A CA 1
ATOM 913 C C . ASP A 1 114 ? 20.098 11.386 -8.900 1.00 69.38 114 ASP A C 1
ATOM 915 O O . ASP A 1 114 ? 20.319 12.092 -7.910 1.00 69.38 114 ASP A O 1
ATOM 919 N N . LEU A 1 115 ? 20.802 10.286 -9.166 1.00 59.12 115 LEU A N 1
ATOM 920 C CA . LEU A 1 115 ? 21.885 9.848 -8.296 1.00 59.12 115 LEU A CA 1
ATOM 921 C C . LEU A 1 115 ? 23.115 10.759 -8.417 1.00 59.12 115 LEU A C 1
ATOM 923 O O . LEU A 1 115 ? 23.877 10.854 -7.456 1.00 59.12 115 LEU A O 1
ATOM 927 N N . ALA A 1 116 ? 23.277 11.489 -9.530 1.00 53.75 116 ALA A N 1
ATOM 928 C CA . ALA A 1 116 ? 24.361 12.459 -9.689 1.00 53.75 116 ALA A CA 1
ATOM 929 C C . ALA A 1 116 ? 24.241 13.606 -8.667 1.00 53.75 116 ALA A C 1
ATOM 931 O O . ALA A 1 116 ? 25.253 14.075 -8.144 1.00 53.75 116 ALA A O 1
ATOM 932 N N . GLY A 1 117 ? 23.011 13.989 -8.303 1.00 45.50 117 GLY A N 1
ATOM 933 C CA . GLY A 1 117 ? 22.738 14.957 -7.238 1.00 45.50 117 GLY A CA 1
ATOM 934 C C . GLY A 1 117 ? 22.927 14.414 -5.814 1.00 45.50 117 GLY A C 1
ATOM 935 O O . GLY A 1 117 ? 23.162 15.196 -4.896 1.00 45.50 117 GLY A O 1
ATOM 936 N N . LEU A 1 118 ? 22.859 13.091 -5.614 1.00 48.81 118 LEU A N 1
ATOM 937 C CA . LEU A 1 118 ? 23.014 12.446 -4.299 1.00 48.81 118 LEU A CA 1
ATOM 938 C C . LEU A 1 118 ? 24.461 11.999 -4.011 1.00 48.81 118 LEU A C 1
ATOM 940 O O . LEU A 1 118 ? 24.852 11.906 -2.851 1.00 48.81 118 LEU A O 1
ATOM 944 N N . MET A 1 119 ? 25.244 11.708 -5.055 1.00 46.19 119 MET A N 1
ATOM 945 C CA . MET A 1 119 ? 26.592 11.121 -4.968 1.00 46.19 119 MET A CA 1
ATOM 946 C C . MET A 1 119 ? 27.714 12.047 -5.455 1.00 46.19 119 MET A C 1
ATOM 948 O O . MET A 1 119 ? 28.839 11.572 -5.557 1.00 46.19 119 MET A O 1
ATOM 952 N N . ALA A 1 120 ? 27.417 13.317 -5.772 1.00 38.88 120 ALA A N 1
ATOM 953 C CA . ALA A 1 120 ? 28.305 14.353 -6.324 1.00 38.88 120 ALA A CA 1
ATOM 954 C C . ALA A 1 120 ? 29.817 14.028 -6.355 1.00 38.88 120 ALA A C 1
ATOM 956 O O . ALA A 1 120 ? 30.612 14.612 -5.628 1.00 38.88 120 ALA A O 1
ATOM 957 N N . THR A 1 121 ? 30.199 13.129 -7.264 1.00 35.94 121 THR A N 1
ATOM 958 C CA . THR A 1 121 ? 31.478 13.048 -7.966 1.00 35.94 121 THR A CA 1
ATOM 959 C C . THR A 1 121 ? 31.198 12.335 -9.293 1.00 35.94 121 THR A C 1
ATOM 961 O O . THR A 1 121 ? 30.975 11.131 -9.338 1.00 35.94 121 THR A O 1
ATOM 964 N N . GLY A 1 122 ? 31.181 13.096 -10.388 1.00 31.73 122 GLY A N 1
ATOM 965 C CA . GLY A 1 122 ? 31.184 12.553 -11.752 1.00 31.73 122 GLY A CA 1
ATOM 966 C C . GLY A 1 122 ? 29.809 12.473 -12.415 1.00 31.73 122 GLY A C 1
ATOM 967 O O . GLY A 1 122 ? 28.960 11.672 -12.040 1.00 31.73 122 GLY A O 1
ATOM 968 N N . GLY A 1 123 ? 29.608 13.325 -13.421 1.00 36.47 123 GLY A N 1
ATOM 969 C CA . GLY A 1 123 ? 28.358 13.469 -14.158 1.00 36.47 123 GLY A CA 1
ATOM 970 C C . GLY A 1 123 ? 27.959 12.240 -14.976 1.00 36.47 123 GLY A C 1
ATOM 971 O O . GLY A 1 123 ? 28.784 11.577 -15.604 1.00 36.47 123 GLY A O 1
ATOM 972 N N . GLY A 1 124 ? 26.652 11.997 -14.990 1.00 33.59 124 GLY A N 1
ATOM 973 C CA . GLY A 1 124 ? 25.967 11.059 -15.865 1.00 33.59 124 GLY A CA 1
ATOM 974 C C . GLY A 1 124 ? 24.516 10.913 -15.419 1.00 33.59 124 GLY A C 1
ATOM 975 O O . GLY A 1 124 ? 24.266 10.460 -14.302 1.00 33.59 124 GLY A O 1
ATOM 976 N N . ASP A 1 125 ? 23.581 11.304 -16.288 1.00 39.88 125 ASP A N 1
ATOM 977 C CA . ASP A 1 125 ? 22.131 11.233 -16.080 1.00 39.88 125 ASP A CA 1
ATOM 978 C C . ASP A 1 125 ? 21.715 9.798 -15.715 1.00 39.88 125 ASP A C 1
ATOM 980 O O . ASP A 1 125 ? 21.517 8.939 -16.577 1.00 39.88 125 ASP A O 1
ATOM 984 N N . THR A 1 126 ? 21.605 9.509 -14.420 1.00 36.28 126 THR A N 1
ATOM 985 C CA . THR A 1 126 ? 21.186 8.200 -13.911 1.00 36.28 126 THR A CA 1
ATOM 986 C C . THR A 1 126 ? 19.890 8.378 -13.145 1.00 36.28 126 THR A C 1
ATOM 988 O O . THR A 1 126 ? 19.861 8.635 -11.944 1.00 36.28 126 THR A O 1
ATOM 991 N N . SER A 1 127 ? 18.779 8.247 -13.870 1.00 38.31 127 SER A N 1
ATOM 992 C CA . SER A 1 127 ? 17.468 8.098 -13.248 1.00 38.31 127 SER A CA 1
ATOM 993 C C . SER A 1 127 ? 17.443 6.766 -12.500 1.00 38.31 127 SER A C 1
ATOM 995 O O . SER A 1 127 ? 17.563 5.698 -13.100 1.00 38.31 127 SER A O 1
ATOM 997 N N . SER A 1 128 ? 17.318 6.822 -11.181 1.00 43.56 128 SER A N 1
ATOM 998 C CA . SER A 1 128 ? 17.223 5.637 -10.330 1.00 43.56 128 SER A CA 1
ATOM 999 C C . SER A 1 128 ? 15.868 5.587 -9.637 1.00 43.56 128 SER A C 1
ATOM 1001 O O . SER A 1 128 ? 15.279 6.628 -9.358 1.00 43.56 128 SER A O 1
ATOM 1003 N N . LEU A 1 129 ? 15.324 4.387 -9.422 1.00 37.88 129 LEU A N 1
ATOM 1004 C CA . LEU A 1 129 ? 14.021 4.215 -8.779 1.00 37.88 129 LEU A CA 1
ATOM 1005 C C . LEU A 1 129 ? 14.211 3.911 -7.292 1.00 37.88 129 LEU A C 1
ATOM 1007 O O . LEU A 1 129 ? 14.884 2.940 -6.953 1.00 37.88 129 LEU A O 1
ATOM 1011 N N . ARG A 1 130 ? 13.585 4.686 -6.407 1.00 35.53 130 ARG A N 1
ATOM 1012 C CA . ARG A 1 130 ? 13.448 4.344 -4.988 1.00 35.53 130 ARG A CA 1
ATOM 1013 C C . ARG A 1 130 ? 12.138 3.606 -4.790 1.00 35.53 130 ARG A C 1
ATOM 1015 O O . ARG A 1 130 ? 11.088 4.229 -4.907 1.00 35.53 130 ARG A O 1
ATOM 1022 N N . ALA A 1 131 ? 12.198 2.322 -4.456 1.00 36.84 131 ALA A N 1
ATOM 1023 C CA . ALA A 1 131 ? 11.019 1.591 -4.017 1.00 36.84 131 ALA A CA 1
ATOM 1024 C C . ALA A 1 131 ? 10.830 1.750 -2.497 1.00 36.84 131 ALA A C 1
ATOM 1026 O O . ALA A 1 131 ? 11.792 1.546 -1.770 1.00 36.84 131 ALA A O 1
ATOM 1027 N N . GLN A 1 132 ? 9.650 2.117 -1.995 1.00 35.34 132 GLN A N 1
ATOM 1028 C CA . GLN A 1 132 ? 9.354 2.159 -0.550 1.00 35.34 132 GLN A CA 1
ATOM 1029 C C . GLN A 1 132 ? 8.385 1.044 -0.194 1.00 35.34 132 GLN A C 1
ATOM 1031 O O . GLN A 1 132 ? 7.215 1.200 -0.507 1.00 35.34 132 GLN A O 1
ATOM 1036 N N . SER A 1 133 ? 8.840 -0.037 0.450 1.00 36.22 133 SER A N 1
ATOM 1037 C CA . SER A 1 133 ? 7.950 -1.079 0.980 1.00 36.22 133 SER A CA 1
ATOM 1038 C C . SER A 1 133 ? 7.785 -0.960 2.500 1.00 36.22 133 SER A C 1
ATOM 1040 O O . SER A 1 133 ? 8.796 -1.027 3.197 1.00 36.22 133 SER A O 1
ATOM 1042 N N . ALA A 1 134 ? 6.562 -0.832 3.014 1.00 34.94 134 ALA A N 1
ATOM 1043 C CA . ALA A 1 134 ? 6.235 -1.109 4.425 1.00 34.94 134 ALA A CA 1
ATOM 1044 C C . ALA A 1 134 ? 5.513 -2.473 4.503 1.00 34.94 134 ALA A C 1
ATOM 1046 O O . ALA A 1 134 ? 4.812 -2.757 3.542 1.00 34.94 134 ALA A O 1
ATOM 1047 N N . PRO A 1 135 ? 5.675 -3.325 5.533 1.00 36.34 135 PRO A N 1
ATOM 1048 C CA . PRO A 1 135 ? 4.795 -4.469 5.870 1.00 36.34 135 PRO A CA 1
ATOM 1049 C C . PRO A 1 135 ? 3.619 -4.071 6.767 1.00 36.34 135 PRO A C 1
ATOM 1051 O O . PRO A 1 135 ? 3.713 -3.049 7.423 1.00 36.34 135 PRO A O 1
ATOM 1054 N N . SER A 1 136 ? 2.500 -4.814 6.781 1.00 32.97 136 SER A N 1
ATOM 1055 C CA . SER A 1 136 ? 1.306 -4.437 7.562 1.00 32.97 136 SER A CA 1
ATOM 1056 C C . SER A 1 136 ? 1.184 -5.384 8.733 1.00 32.97 136 SER A C 1
ATOM 1058 O O . SER A 1 136 ? 1.098 -6.594 8.544 1.00 32.97 136 SER A O 1
ATOM 1060 N N . THR A 1 137 ? 1.130 -4.841 9.942 1.00 48.03 137 THR A N 1
ATOM 1061 C CA . THR A 1 137 ? 0.800 -5.611 11.137 1.00 48.03 137 THR A CA 1
ATOM 1062 C C . THR A 1 137 ? -0.557 -5.159 11.660 1.00 48.03 137 THR A C 1
ATOM 1064 O O . THR A 1 137 ? -0.670 -4.213 12.437 1.00 48.03 137 THR A O 1
ATOM 1067 N N . ASN A 1 138 ? -1.639 -5.844 11.269 1.00 30.81 138 ASN A N 1
ATOM 1068 C CA . ASN A 1 138 ? -2.803 -5.863 12.151 1.00 30.81 138 ASN A CA 1
ATOM 1069 C C . ASN A 1 138 ? -3.628 -7.161 12.113 1.00 30.81 138 ASN A C 1
ATOM 1071 O O . ASN A 1 138 ? -4.401 -7.408 11.195 1.00 30.81 138 ASN A O 1
ATOM 1075 N N . ARG A 1 139 ? -3.488 -7.879 13.238 1.00 36.56 139 ARG A N 1
ATOM 1076 C CA . ARG A 1 139 ? -4.355 -8.878 13.888 1.00 36.56 139 ARG A CA 1
ATOM 1077 C C . ARG A 1 139 ? -4.580 -10.244 13.221 1.00 36.56 139 ARG A C 1
ATOM 1079 O O . ARG A 1 139 ? -5.478 -10.419 12.411 1.00 36.56 139 ARG A O 1
ATOM 1086 N N . GLY A 1 140 ? -3.951 -11.255 13.835 1.00 31.27 140 GLY A N 1
ATOM 1087 C CA . GLY A 1 140 ? -4.749 -12.337 14.420 1.00 31.27 140 GLY A CA 1
ATOM 1088 C C . GLY A 1 140 ? -4.484 -13.771 13.970 1.00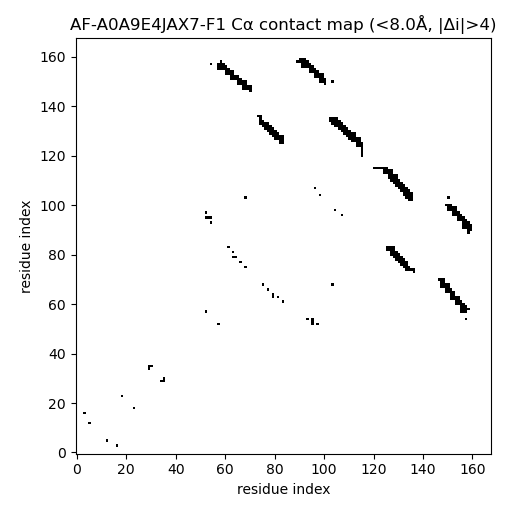 31.27 140 GLY A C 1
ATOM 1089 O O . GLY A 1 140 ? -5.449 -14.511 13.875 1.00 31.27 140 GLY A O 1
ATOM 1090 N N . THR A 1 141 ? -3.239 -14.211 13.772 1.00 31.19 141 THR A N 1
ATOM 1091 C CA . THR A 1 141 ? -2.930 -15.656 13.839 1.00 31.19 141 THR A CA 1
ATOM 1092 C C . THR A 1 141 ? -1.456 -15.881 14.148 1.00 31.19 141 THR A C 1
ATOM 1094 O O . THR A 1 141 ? -0.587 -15.282 13.525 1.00 31.19 141 THR A O 1
ATOM 1097 N N . SER A 1 142 ? -1.174 -16.733 15.133 1.00 30.22 142 SER A N 1
ATOM 1098 C CA . SER A 1 142 ? 0.184 -17.146 15.477 1.00 30.22 142 SER A CA 1
ATOM 1099 C C . SER A 1 142 ? 0.812 -17.930 14.328 1.00 30.22 142 SER A C 1
ATOM 1101 O O . SER A 1 142 ? 0.246 -18.943 13.913 1.00 30.22 142 SER A O 1
ATOM 1103 N N . MET A 1 143 ? 2.019 -17.559 13.907 1.00 28.23 143 MET A N 1
ATOM 1104 C CA . MET A 1 143 ? 2.935 -18.512 13.287 1.00 28.23 143 MET A CA 1
ATOM 1105 C C . MET A 1 143 ? 4.234 -18.565 14.085 1.00 28.23 143 MET A C 1
ATOM 1107 O O . MET A 1 143 ? 4.873 -17.558 14.372 1.00 28.23 143 MET A O 1
ATOM 1111 N N . ARG A 1 144 ? 4.546 -19.787 14.518 1.00 29.20 144 ARG A N 1
ATOM 1112 C CA . ARG A 1 144 ? 5.728 -20.174 15.282 1.00 29.20 144 ARG A CA 1
ATOM 1113 C C . ARG A 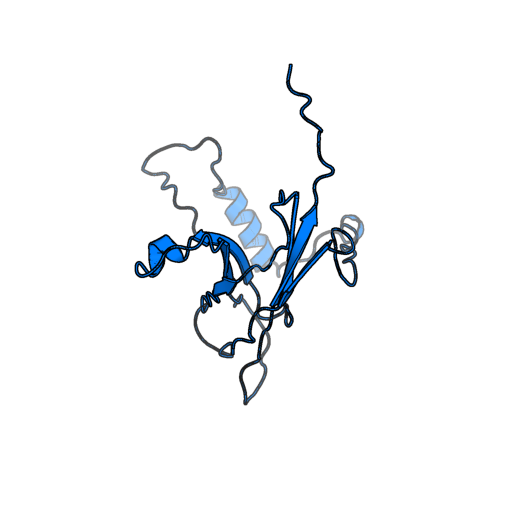1 144 ? 6.994 -20.045 14.430 1.00 29.20 144 ARG A C 1
ATOM 1115 O O . ARG A 1 144 ? 7.030 -20.532 13.311 1.00 29.20 144 ARG A O 1
ATOM 1122 N N . SER A 1 145 ? 8.037 -19.529 15.077 1.00 33.22 145 SER A N 1
ATOM 1123 C CA . SER A 1 145 ? 9.415 -20.040 15.064 1.00 33.22 145 SER A CA 1
ATOM 1124 C C . SER A 1 145 ? 10.167 -20.126 13.726 1.00 33.22 145 SER A C 1
ATOM 1126 O O . SER A 1 145 ? 10.096 -21.127 13.025 1.00 33.22 145 SER A O 1
ATOM 1128 N N . GLY A 1 146 ? 11.088 -19.172 13.547 1.00 33.72 146 GLY A N 1
ATOM 1129 C CA . GLY A 1 146 ? 12.414 -19.426 12.972 1.00 33.72 146 GLY A CA 1
ATOM 1130 C C . GLY A 1 146 ? 12.567 -19.074 11.493 1.00 33.72 146 GLY A C 1
ATOM 1131 O O . GLY A 1 146 ? 12.094 -19.801 10.634 1.00 33.72 146 GLY A O 1
ATOM 1132 N N . CYS A 1 147 ? 13.352 -18.023 11.229 1.00 33.19 147 CYS A N 1
ATOM 1133 C CA . CYS A 1 147 ? 13.653 -17.398 9.930 1.00 33.19 147 CYS A CA 1
ATOM 1134 C C . CYS A 1 147 ? 12.585 -16.411 9.422 1.00 33.19 147 CYS A C 1
ATOM 1136 O O . CYS A 1 147 ? 11.445 -16.772 9.158 1.00 33.19 147 CYS A O 1
ATOM 1138 N N . GLY A 1 148 ? 12.972 -15.135 9.294 1.00 33.72 148 GLY A N 1
ATOM 1139 C CA . GLY A 1 148 ? 12.113 -14.095 8.724 1.00 33.72 148 GLY A CA 1
ATOM 1140 C C . GLY A 1 148 ? 11.912 -14.305 7.216 1.00 33.72 148 GLY A C 1
ATOM 1141 O O . GLY A 1 148 ? 12.866 -14.706 6.540 1.00 33.72 148 GLY A O 1
ATOM 1142 N N . PRO A 1 149 ? 10.710 -14.043 6.673 1.00 44.09 149 PRO A N 1
ATOM 1143 C CA . PRO A 1 149 ? 10.449 -14.174 5.246 1.00 44.09 149 PRO A CA 1
ATOM 1144 C C . PRO A 1 149 ? 11.319 -13.201 4.437 1.00 44.09 149 PRO A C 1
ATOM 1146 O O . PRO A 1 149 ? 11.556 -12.051 4.825 1.00 44.09 149 PRO A O 1
ATOM 1149 N N . GLN A 1 150 ? 11.819 -13.677 3.295 1.00 35.56 150 GLN A N 1
ATOM 1150 C CA . GLN A 1 150 ? 12.467 -12.830 2.299 1.00 35.56 150 GLN A CA 1
ATOM 1151 C C . GLN A 1 150 ? 11.404 -12.321 1.329 1.00 35.56 150 GLN A C 1
ATOM 1153 O O . GLN A 1 150 ? 10.801 -13.104 0.599 1.00 35.56 150 GLN A O 1
ATOM 1158 N N . ALA A 1 151 ? 11.207 -11.008 1.281 1.00 40.34 151 ALA A N 1
ATOM 1159 C CA . ALA A 1 151 ? 10.341 -10.379 0.296 1.00 40.34 151 ALA A CA 1
ATOM 1160 C C . ALA A 1 151 ? 11.204 -9.778 -0.820 1.00 40.34 151 ALA A C 1
ATOM 1162 O O . ALA A 1 151 ? 12.017 -8.888 -0.580 1.00 40.34 151 ALA A O 1
ATOM 1163 N N . SER A 1 152 ? 11.033 -10.242 -2.056 1.00 35.69 152 SER A N 1
ATOM 1164 C CA . SER A 1 152 ? 11.467 -9.508 -3.254 1.00 35.69 152 SER A CA 1
ATOM 1165 C C . SER A 1 152 ? 10.270 -8.763 -3.840 1.00 35.69 152 SER A C 1
ATOM 1167 O O . SER A 1 152 ? 9.131 -9.052 -3.488 1.00 35.69 152 SER A O 1
ATOM 1169 N N . HIS A 1 153 ? 10.489 -7.773 -4.695 1.00 46.94 153 HIS A N 1
ATOM 1170 C CA . HIS A 1 153 ? 9.407 -7.064 -5.379 1.00 46.94 153 HIS A CA 1
ATOM 1171 C C . HIS A 1 153 ? 9.814 -6.856 -6.840 1.00 46.94 153 HIS A C 1
ATOM 1173 O O . HIS A 1 153 ? 10.969 -6.545 -7.124 1.00 46.94 153 HIS A O 1
ATOM 1179 N N . ARG A 1 154 ? 8.870 -7.011 -7.768 1.00 39.94 154 ARG A N 1
ATOM 1180 C CA . ARG A 1 154 ? 9.027 -6.582 -9.164 1.00 39.94 154 ARG A CA 1
ATOM 1181 C C . ARG A 1 154 ? 8.252 -5.289 -9.369 1.00 39.94 154 ARG A C 1
ATOM 1183 O O . ARG A 1 154 ? 7.081 -5.237 -9.009 1.00 39.94 154 ARG A O 1
ATOM 1190 N N . SER A 1 155 ? 8.860 -4.274 -9.967 1.00 44.62 155 SER A N 1
ATOM 1191 C CA . SER A 1 155 ? 8.137 -3.097 -10.468 1.00 44.62 155 SER A CA 1
ATOM 1192 C C . SER A 1 155 ? 8.121 -3.152 -11.986 1.00 44.62 155 SER A C 1
ATOM 1194 O O . SER A 1 155 ? 9.135 -3.471 -12.602 1.00 44.62 155 SER A O 1
ATOM 1196 N N . SER A 1 156 ? 6.990 -2.847 -12.603 1.00 43.19 156 SER A N 1
ATOM 1197 C CA . SER A 1 156 ? 6.856 -2.843 -14.051 1.00 43.19 156 SER A CA 1
ATOM 1198 C C . SER A 1 156 ? 6.279 -1.535 -14.557 1.00 43.19 156 SER A C 1
ATOM 1200 O O . SER A 1 156 ? 5.551 -0.851 -13.841 1.00 43.19 156 SER A O 1
ATOM 1202 N N . PHE A 1 157 ? 6.649 -1.167 -15.781 1.00 45.53 157 PHE A N 1
ATOM 1203 C CA . PHE A 1 157 ? 6.258 0.092 -16.402 1.00 45.53 157 PHE A CA 1
ATOM 1204 C C . PHE A 1 157 ? 5.559 -0.180 -17.733 1.00 45.53 157 PHE A C 1
ATOM 1206 O O . PHE A 1 157 ? 6.017 -1.012 -18.520 1.00 45.53 157 PHE A O 1
ATOM 1213 N N . ARG A 1 158 ? 4.467 0.544 -18.008 1.00 39.88 158 ARG A N 1
ATOM 1214 C CA . ARG A 1 158 ? 3.769 0.498 -19.304 1.00 39.88 158 ARG A CA 1
ATOM 1215 C C . ARG A 1 158 ? 3.971 1.789 -20.087 1.00 39.88 158 ARG A C 1
ATOM 1217 O O . ARG A 1 158 ? 3.950 2.878 -19.512 1.00 39.88 158 ARG A O 1
ATOM 1224 N N . LYS A 1 159 ? 4.121 1.675 -21.405 1.00 34.75 159 LYS A N 1
ATOM 1225 C CA . LYS A 1 159 ? 4.346 2.777 -22.351 1.00 34.75 159 LYS A CA 1
ATOM 1226 C C . LYS A 1 159 ? 3.070 3.567 -22.694 1.00 34.75 159 LYS A C 1
ATOM 1228 O O . LYS A 1 159 ? 1.973 3.016 -22.829 1.00 34.75 159 LYS A O 1
ATOM 1233 N N . ALA A 1 160 ? 3.215 4.875 -22.923 1.00 31.48 160 ALA A N 1
ATOM 1234 C CA . ALA A 1 160 ? 2.233 5.681 -23.656 1.00 31.48 160 ALA A CA 1
ATOM 1235 C C . ALA A 1 160 ? 2.542 5.624 -25.161 1.00 31.48 160 ALA A C 1
ATOM 1237 O O . ALA A 1 160 ? 3.686 5.833 -25.570 1.00 31.48 160 ALA A O 1
ATOM 1238 N N . ARG A 1 161 ? 1.536 5.330 -26.001 1.00 34.09 161 ARG A N 1
ATOM 1239 C CA . ARG A 1 161 ? 1.671 5.493 -27.458 1.00 34.09 161 ARG A CA 1
ATOM 1240 C C . ARG A 1 161 ? 1.924 6.976 -27.734 1.00 34.09 161 ARG A C 1
ATOM 1242 O O . ARG A 1 161 ? 1.159 7.814 -27.270 1.00 34.09 161 ARG A O 1
ATOM 1249 N N . GLY A 1 162 ? 3.032 7.273 -28.410 1.00 30.75 162 GLY A N 1
ATOM 1250 C CA . GLY A 1 162 ? 3.491 8.637 -28.645 1.00 30.75 162 GLY A CA 1
ATOM 1251 C C . GLY A 1 162 ? 2.473 9.444 -29.443 1.00 30.75 162 GLY A C 1
ATOM 1252 O O . GLY A 1 162 ? 2.040 9.011 -30.507 1.00 30.75 162 GLY A O 1
ATOM 1253 N N . ALA A 1 163 ? 2.118 10.623 -28.938 1.00 33.38 163 ALA A N 1
ATOM 1254 C CA . ALA A 1 163 ? 1.605 11.687 -29.782 1.00 33.38 163 ALA A CA 1
ATOM 1255 C C . ALA A 1 163 ? 2.817 12.311 -30.483 1.00 33.38 163 ALA A C 1
ATOM 1257 O O . ALA A 1 163 ? 3.696 12.879 -29.831 1.00 33.38 163 ALA A O 1
ATOM 1258 N N . GLY A 1 164 ? 2.904 12.130 -31.800 1.00 33.56 164 GLY A N 1
ATOM 1259 C CA . GLY A 1 164 ? 3.863 12.848 -32.625 1.00 33.56 164 GLY A CA 1
ATOM 1260 C C . GLY A 1 164 ? 3.562 14.340 -32.547 1.00 33.56 164 GLY A C 1
ATOM 1261 O O . GLY A 1 164 ? 2.490 14.777 -32.952 1.00 33.56 164 GLY A O 1
ATOM 1262 N N . LEU A 1 165 ? 4.503 15.116 -32.018 1.00 33.09 165 LEU A N 1
ATOM 1263 C CA . LEU A 1 165 ? 4.518 16.560 -32.203 1.00 33.09 165 LEU A CA 1
ATOM 1264 C C . LEU A 1 165 ? 5.287 16.836 -33.495 1.00 33.09 165 LEU A C 1
ATOM 1266 O O . LEU A 1 165 ? 6.517 16.827 -33.515 1.00 33.09 165 LEU A O 1
ATOM 1270 N N . SER A 1 166 ? 4.548 17.044 -34.585 1.00 32.88 166 SER A N 1
ATOM 1271 C CA . SER A 1 166 ? 5.063 17.741 -35.759 1.00 32.88 166 SER A CA 1
ATOM 1272 C C . SER A 1 166 ? 5.402 19.173 -35.350 1.00 32.88 166 SER A C 1
ATOM 1274 O O . SER A 1 166 ? 4.539 19.893 -34.846 1.00 32.88 166 SER A O 1
ATOM 1276 N N . ARG A 1 167 ? 6.655 19.579 -35.554 1.00 33.84 167 ARG A N 1
ATOM 1277 C CA . ARG A 1 167 ? 7.049 20.988 -35.502 1.00 33.84 167 ARG A CA 1
ATOM 1278 C C . ARG A 1 167 ? 6.427 21.708 -36.702 1.00 33.84 167 ARG A C 1
ATOM 1280 O O . ARG A 1 167 ? 6.633 21.261 -37.829 1.00 33.84 167 ARG A O 1
ATOM 1287 N N . GLY A 1 168 ? 5.664 22.763 -36.433 1.00 37.31 168 GLY A N 1
ATOM 1288 C CA . GLY A 1 168 ? 5.487 23.889 -37.352 1.00 37.31 168 GLY A CA 1
ATOM 1289 C C . GLY A 1 168 ? 6.547 24.941 -37.067 1.00 37.31 168 GLY A C 1
ATOM 1290 O O . GLY A 1 168 ? 7.034 24.960 -35.910 1.00 37.31 168 GLY A O 1
#

Mean predicted aligned error: 14.76 Å

Radius of gyration: 22.82 Å; Cα contacts (8 Å, |Δi|>4): 202; chains: 1; bounding box: 60×45×59 Å

Solvent-accessible surface area (backbone atoms only — not comparable to full-atom values): 11245 Å² total; per-residue (Å²): 128,82,82,78,85,79,57,70,94,77,56,85,63,98,78,66,83,76,72,53,73,67,55,49,50,52,53,50,53,39,50,75,66,67,56,68,79,75,67,72,90,75,54,76,80,79,86,83,77,69,87,78,60,83,90,47,90,58,83,44,79,44,83,47,78,69,41,79,41,72,86,72,80,77,71,58,78,49,67,60,77,44,82,66,88,66,101,62,94,78,65,80,63,44,76,50,79,46,60,69,43,66,80,61,47,61,44,80,44,78,38,83,41,60,47,43,81,76,59,75,72,75,90,60,96,40,58,22,41,37,39,39,40,28,37,56,89,82,88,90,76,93,77,84,83,85,82,53,58,69,37,32,39,34,43,30,36,33,74,57,85,78,80,84,80,78,85,128

Secondary structure (DSSP, 8-state):
-PPP---GGG---TT--PPPHHHHHHHHHHHHTT-----GGGPPPPPPPPSS-TT-S-SEEEEPPPEEPPSSSS---B--EEE---SS---EEEEEEEES-STT-SEEEEEEEEHHHHH-SS----EEEEEEEEP---S-----SS-PPEEPEEEEEEEPPP------